Protein AF-S0FUX9-F1 (afdb_monomer_lite)

Radius of gyration: 15.34 Å; chains: 1; bounding box: 36×19×43 Å

Foldseek 3Di:
DCDPVNLVVLVVLLVVLVCVCVVCPPNDDPVNVVVSVVSSVVSVVVSVVVVVVVVVVVVVPD

Sequence (62 aa):
MLSLQTIKDLNEVINNIDNRIESNAGRINPKELEYLTYQKIKIQQLIDDIHHKEDYFKDTRD

Secondary structure (DSSP, 8-state):
---HHHHHHHHHHHHHHHHHHHHTTTTS-HHHHHHHHHHHHHHHHHHHHHHHHHHHHHHTT-

pLDDT: mean 87.56, std 15.07, range [46.09, 98.25]

Structure (mmCIF, N/CA/C/O backbone):
data_AF-S0FUX9-F1
#
_entry.id   AF-S0FUX9-F1
#
loop_
_atom_site.group_PDB
_atom_site.id
_atom_site.type_symbol
_atom_site.label_atom_id
_atom_site.label_alt_id
_atom_site.label_comp_id
_atom_site.label_asym_id
_atom_site.label_entity_id
_atom_site.label_seq_id
_atom_site.pdbx_PDB_ins_code
_atom_site.Cartn_x
_atom_site.Cartn_y
_atom_site.Cartn_z
_atom_site.occupancy
_atom_site.B_iso_or_equiv
_atom_site.auth_seq_id
_atom_site.auth_comp_id
_atom_site.auth_asym_id
_atom_site.auth_atom_id
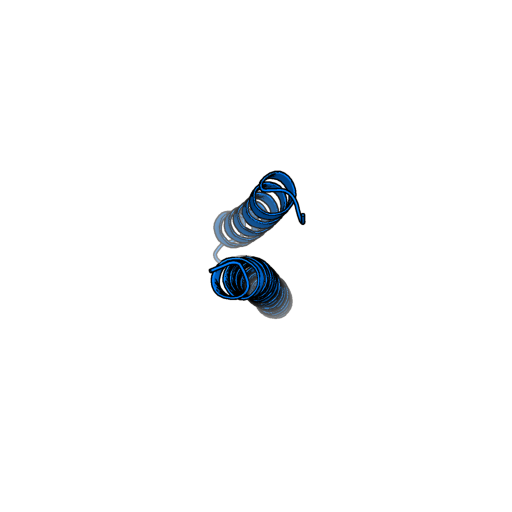_atom_site.pdbx_PDB_model_num
ATOM 1 N N . MET A 1 1 ? 9.219 3.846 -20.654 1.00 52.59 1 MET A N 1
ATOM 2 C CA . MET A 1 1 ? 9.815 3.474 -19.358 1.00 52.59 1 MET A CA 1
ATOM 3 C C . MET A 1 1 ? 8.863 4.008 -18.307 1.00 52.59 1 MET A C 1
ATOM 5 O O . MET A 1 1 ? 8.608 5.209 -18.340 1.00 52.59 1 MET A O 1
ATOM 9 N N . LEU A 1 2 ? 8.229 3.150 -17.500 1.00 58.41 2 LEU A N 1
ATOM 10 C CA . LEU A 1 2 ? 7.550 3.659 -16.303 1.00 58.41 2 LEU A CA 1
ATOM 11 C C . LEU A 1 2 ? 8.641 4.323 -15.468 1.00 58.41 2 LEU A C 1
ATOM 13 O O . LEU A 1 2 ? 9.740 3.791 -15.360 1.00 58.41 2 LEU A O 1
ATOM 17 N N . SER A 1 3 ? 8.429 5.570 -15.070 1.00 75.81 3 SER A N 1
ATOM 18 C CA . SER A 1 3 ? 9.528 6.357 -14.528 1.00 75.81 3 SER A CA 1
ATOM 19 C C . SER A 1 3 ? 9.812 5.911 -13.095 1.00 75.81 3 SER A C 1
ATOM 21 O O . SER A 1 3 ? 8.897 5.573 -12.348 1.00 75.81 3 SER A O 1
ATOM 23 N N . LEU A 1 4 ? 11.075 5.998 -12.671 1.00 82.44 4 LEU A N 1
ATOM 24 C CA . LEU A 1 4 ? 11.459 5.944 -11.251 1.00 82.44 4 LEU A CA 1
ATOM 25 C C . LEU A 1 4 ? 10.575 6.857 -10.381 1.00 82.44 4 LEU A C 1
ATOM 27 O O . LEU A 1 4 ? 10.317 6.561 -9.217 1.00 82.44 4 LEU A O 1
ATOM 31 N N . GLN A 1 5 ? 10.070 7.946 -10.970 1.00 88.38 5 GLN A N 1
ATOM 32 C CA . GLN A 1 5 ? 9.106 8.836 -10.340 1.00 88.38 5 GLN A CA 1
ATOM 33 C C . GLN A 1 5 ? 7.777 8.134 -10.024 1.00 88.38 5 GLN A C 1
ATOM 35 O O . GLN A 1 5 ? 7.296 8.271 -8.910 1.00 88.38 5 GLN A O 1
ATOM 40 N N . THR A 1 6 ? 7.227 7.312 -10.924 1.00 90.56 6 THR A N 1
ATOM 41 C CA . THR A 1 6 ? 6.011 6.530 -10.646 1.00 90.56 6 THR A CA 1
ATOM 42 C 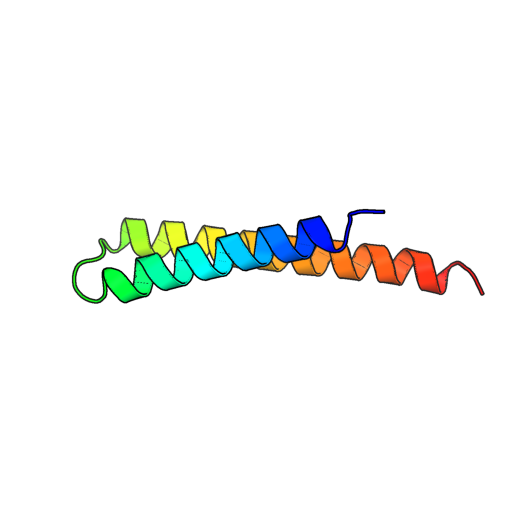C . THR A 1 6 ? 6.195 5.594 -9.451 1.00 90.56 6 THR A C 1
ATOM 44 O O . THR A 1 6 ? 5.329 5.539 -8.585 1.00 90.56 6 THR A O 1
ATOM 47 N N . ILE A 1 7 ? 7.328 4.890 -9.351 1.00 92.31 7 ILE A N 1
ATOM 48 C CA . ILE A 1 7 ? 7.614 4.023 -8.193 1.00 92.31 7 ILE A CA 1
ATOM 49 C C . ILE A 1 7 ? 7.725 4.855 -6.908 1.00 92.31 7 ILE A C 1
ATOM 51 O O . ILE A 1 7 ? 7.219 4.456 -5.859 1.00 92.31 7 ILE A O 1
ATOM 55 N N . LYS A 1 8 ? 8.359 6.030 -6.974 1.00 94.44 8 LYS A N 1
ATOM 56 C CA . LYS A 1 8 ? 8.461 6.947 -5.834 1.00 94.44 8 LYS A CA 1
ATOM 57 C C . LYS A 1 8 ? 7.084 7.431 -5.368 1.00 94.44 8 LYS A C 1
ATOM 59 O O . LYS A 1 8 ? 6.811 7.373 -4.172 1.00 94.44 8 LYS A O 1
ATOM 64 N N . ASP A 1 9 ? 6.220 7.830 -6.296 1.00 95.56 9 ASP A N 1
ATOM 65 C CA . ASP A 1 9 ? 4.863 8.295 -5.995 1.00 95.56 9 ASP A CA 1
ATOM 66 C C . ASP A 1 9 ? 4.029 7.173 -5.350 1.00 95.56 9 ASP A C 1
ATOM 68 O O . ASP A 1 9 ? 3.336 7.392 -4.358 1.00 95.56 9 ASP A O 1
ATOM 72 N N . LEU A 1 10 ? 4.141 5.936 -5.849 1.00 96.44 10 LEU A N 1
ATOM 73 C CA . LEU A 1 10 ? 3.461 4.774 -5.263 1.00 96.44 10 LEU A CA 1
ATOM 74 C C . LEU A 1 10 ? 3.945 4.472 -3.836 1.00 96.44 10 LEU A C 1
ATOM 76 O O . LEU A 1 10 ? 3.132 4.171 -2.961 1.00 96.44 10 LEU A O 1
ATOM 80 N N . ASN A 1 11 ? 5.248 4.599 -3.574 1.00 97.06 11 ASN A N 1
ATOM 81 C CA . ASN A 1 11 ? 5.792 4.461 -2.222 1.00 97.06 11 ASN A CA 1
ATOM 82 C C . ASN A 1 11 ? 5.294 5.568 -1.278 1.00 97.06 11 ASN A C 1
ATOM 84 O O . ASN A 1 11 ? 5.025 5.301 -0.109 1.00 97.06 11 ASN A O 1
ATOM 88 N N . GLU A 1 12 ? 5.113 6.795 -1.768 1.00 98.00 12 GLU A N 1
ATOM 89 C CA . GLU A 1 12 ? 4.519 7.877 -0.976 1.00 98.00 12 GLU A CA 1
ATOM 90 C C . GLU A 1 12 ? 3.063 7.570 -0.593 1.00 98.00 12 GLU A C 1
ATOM 92 O O . GLU A 1 12 ? 2.659 7.793 0.549 1.00 98.00 12 GLU A O 1
ATOM 97 N N . VAL A 1 13 ? 2.285 6.972 -1.502 1.00 97.88 13 VAL A N 1
ATOM 98 C CA . VAL A 1 13 ? 0.923 6.510 -1.187 1.00 97.88 13 VAL A CA 1
ATOM 99 C C . VAL A 1 13 ? 0.936 5.422 -0.108 1.00 97.88 13 VAL A C 1
ATOM 101 O O . VAL A 1 13 ? 0.121 5.490 0.813 1.00 97.88 13 VAL A O 1
ATOM 104 N N . ILE A 1 14 ? 1.865 4.459 -0.167 1.00 98.19 14 ILE A N 1
ATOM 105 C CA . ILE A 1 14 ? 2.030 3.447 0.894 1.00 98.19 14 ILE A CA 1
ATOM 106 C C . ILE A 1 14 ? 2.316 4.121 2.241 1.00 98.19 14 ILE A C 1
ATOM 108 O O . ILE A 1 14 ? 1.634 3.825 3.221 1.00 98.19 14 ILE A O 1
ATOM 112 N N . ASN A 1 15 ? 3.251 5.072 2.282 1.00 98.25 15 ASN A N 1
ATOM 113 C CA . ASN A 1 15 ? 3.583 5.794 3.511 1.00 98.25 15 ASN A CA 1
ATOM 114 C C . ASN A 1 15 ? 2.377 6.563 4.067 1.00 98.25 15 ASN A C 1
ATOM 116 O O . ASN A 1 15 ? 2.147 6.581 5.273 1.00 98.25 15 ASN A O 1
ATOM 120 N N . ASN A 1 16 ? 1.564 7.169 3.201 1.00 98.19 16 ASN A N 1
ATOM 121 C CA . ASN A 1 16 ? 0.342 7.856 3.619 1.00 98.19 16 ASN A CA 1
ATOM 122 C C . ASN A 1 16 ? -0.701 6.893 4.204 1.00 98.19 16 ASN A C 1
ATOM 124 O O . ASN A 1 16 ? -1.391 7.244 5.165 1.00 98.19 16 ASN A O 1
ATOM 128 N N . ILE A 1 17 ? -0.811 5.681 3.652 1.00 97.94 17 ILE A N 1
ATOM 129 C CA . ILE A 1 17 ? -1.660 4.624 4.212 1.00 97.94 17 ILE A CA 1
ATOM 130 C C . ILE A 1 17 ? -1.159 4.227 5.605 1.00 97.94 17 ILE A C 1
ATOM 132 O O . ILE A 1 17 ? -1.959 4.192 6.541 1.00 97.94 17 ILE A O 1
ATOM 136 N N . ASP A 1 18 ? 0.143 3.987 5.753 1.00 97.44 18 ASP A N 1
ATOM 137 C CA . ASP A 1 18 ? 0.749 3.608 7.032 1.00 97.44 18 ASP A CA 1
ATOM 138 C C . ASP A 1 18 ? 0.547 4.695 8.090 1.00 97.44 18 ASP A C 1
ATOM 140 O O . ASP A 1 18 ? -0.009 4.424 9.154 1.00 97.44 18 ASP A O 1
ATOM 144 N N . ASN A 1 19 ? 0.832 5.952 7.745 1.00 97.69 19 ASN A N 1
ATOM 145 C CA . ASN A 1 19 ? 0.590 7.100 8.617 1.00 97.69 19 ASN A CA 1
ATOM 146 C C . ASN A 1 19 ? -0.875 7.189 9.067 1.00 97.69 19 ASN A C 1
ATOM 148 O O . ASN A 1 19 ? -1.151 7.516 10.222 1.00 97.69 19 ASN A O 1
ATOM 152 N N . ARG A 1 20 ? -1.837 6.901 8.178 1.00 95.94 20 ARG A N 1
ATOM 153 C CA . ARG A 1 20 ? -3.267 6.912 8.518 1.00 95.94 20 ARG A CA 1
ATOM 154 C C . ARG A 1 20 ? -3.633 5.781 9.476 1.00 95.94 20 ARG A C 1
ATOM 156 O O . ARG A 1 20 ? -4.421 6.023 10.392 1.00 95.94 20 ARG A O 1
ATOM 163 N N . ILE A 1 21 ? -3.085 4.583 9.281 1.00 95.75 21 ILE A N 1
ATOM 164 C CA . ILE A 1 21 ? -3.300 3.441 10.182 1.00 95.75 21 ILE A CA 1
ATOM 165 C C . ILE A 1 21 ? -2.716 3.753 11.564 1.00 95.75 21 ILE A C 1
ATOM 167 O O . ILE A 1 21 ? -3.418 3.618 12.565 1.00 95.75 21 ILE A O 1
ATOM 171 N N . GLU A 1 22 ? -1.474 4.232 11.617 1.00 96.00 22 GLU A N 1
ATOM 172 C CA . GLU A 1 22 ? -0.767 4.551 12.861 1.00 96.00 22 GLU A CA 1
ATOM 173 C C . GLU A 1 22 ? -1.432 5.701 13.625 1.00 96.00 22 GLU A C 1
ATOM 175 O O . GLU A 1 22 ? -1.704 5.582 14.820 1.00 96.00 22 GLU A O 1
ATOM 180 N N . SER A 1 23 ? -1.795 6.785 12.930 1.00 95.88 23 SER A N 1
ATOM 181 C CA . SER A 1 23 ? -2.450 7.953 13.542 1.00 95.88 23 SER A CA 1
ATOM 182 C C . SER A 1 23 ? -3.831 7.634 14.121 1.00 95.88 23 SER A C 1
ATOM 184 O O . SER A 1 23 ? -4.321 8.351 14.993 1.00 95.88 23 SER A O 1
ATOM 186 N N . ASN A 1 24 ? -4.472 6.563 13.644 1.00 93.62 24 ASN A N 1
ATOM 187 C CA . ASN A 1 24 ? -5.777 6.103 14.114 1.00 93.62 24 ASN A CA 1
ATOM 188 C C . ASN A 1 24 ? -5.690 4.786 14.898 1.00 93.62 24 ASN A C 1
ATOM 190 O O . ASN A 1 24 ? -6.715 4.129 15.103 1.00 93.62 24 ASN A O 1
ATOM 194 N N . ALA A 1 25 ? -4.503 4.386 15.363 1.00 89.94 25 ALA A N 1
ATOM 195 C CA . ALA A 1 25 ? -4.330 3.160 16.132 1.00 89.94 25 ALA A CA 1
ATOM 196 C C . ALA A 1 25 ? -5.296 3.113 17.336 1.00 89.94 25 ALA A C 1
ATOM 198 O O . ALA A 1 25 ? -5.439 4.071 18.098 1.00 89.94 25 ALA A O 1
ATOM 199 N N . GLY A 1 26 ? -6.025 2.002 17.476 1.00 89.00 26 GLY A N 1
ATOM 200 C CA . GLY A 1 26 ? -7.045 1.812 18.517 1.00 89.00 26 GLY A CA 1
ATOM 201 C C . GLY A 1 26 ? -8.382 2.533 18.284 1.00 89.00 26 GLY A C 1
ATOM 202 O O . GLY A 1 26 ? -9.312 2.335 19.061 1.00 89.00 26 GLY A O 1
ATOM 203 N N . ARG A 1 27 ? -8.506 3.347 17.228 1.00 94.62 27 ARG A N 1
ATOM 204 C CA . ARG A 1 27 ? -9.748 4.047 16.838 1.00 94.62 27 ARG A CA 1
ATOM 205 C C . ARG A 1 27 ? -10.198 3.738 15.414 1.00 94.62 27 ARG A C 1
ATOM 207 O O . ARG A 1 27 ? -11.334 4.038 15.058 1.00 94.62 27 ARG A O 1
ATOM 214 N N . ILE A 1 28 ? -9.320 3.149 14.608 1.00 94.50 28 ILE A N 1
ATOM 215 C CA . ILE A 1 28 ? -9.621 2.775 13.236 1.00 94.50 28 ILE A CA 1
ATOM 216 C C . ILE A 1 28 ? -10.685 1.675 13.199 1.00 94.50 28 ILE A C 1
ATOM 218 O O . ILE A 1 28 ? -10.610 0.668 13.905 1.00 94.50 28 ILE A O 1
ATOM 222 N N . ASN A 1 29 ? -11.695 1.878 12.359 1.00 96.06 29 ASN A N 1
ATOM 223 C CA . ASN A 1 29 ? -12.725 0.880 12.117 1.00 96.06 29 ASN A CA 1
ATOM 224 C C . ASN A 1 29 ? -12.098 -0.356 11.436 1.00 96.06 29 ASN A C 1
ATOM 226 O O . ASN A 1 29 ? -11.379 -0.180 10.451 1.00 96.06 29 ASN A O 1
ATOM 230 N N . PRO A 1 30 ? -12.407 -1.597 11.863 1.00 96.06 30 PRO A N 1
ATOM 231 C CA . PRO A 1 30 ? -11.920 -2.811 11.206 1.00 96.06 30 PRO A CA 1
ATOM 232 C C . PRO A 1 30 ? -12.108 -2.840 9.682 1.00 96.06 30 PRO A C 1
ATOM 234 O O . PRO A 1 30 ? -11.192 -3.234 8.969 1.00 96.06 30 PRO A O 1
ATOM 237 N N . LYS A 1 31 ? -13.249 -2.359 9.163 1.00 96.88 31 LYS A N 1
ATOM 238 C CA . LYS A 1 31 ? -13.490 -2.299 7.706 1.00 96.88 31 LYS A CA 1
ATOM 239 C C . LYS A 1 31 ? -12.572 -1.306 6.996 1.00 96.88 31 LYS A C 1
ATOM 241 O O . LYS A 1 31 ? -12.165 -1.533 5.862 1.00 96.88 31 LYS A O 1
ATOM 246 N N . GLU A 1 32 ? -12.268 -0.190 7.652 1.00 95.88 32 GLU A N 1
ATOM 247 C CA . GLU A 1 32 ? -11.328 0.794 7.120 1.00 95.88 32 GLU A CA 1
ATOM 248 C C . GLU A 1 32 ? -9.905 0.234 7.138 1.00 95.88 32 GLU A C 1
ATOM 250 O O . GLU A 1 32 ? -9.199 0.349 6.142 1.00 95.88 32 GLU A O 1
ATOM 255 N N . LEU A 1 33 ? -9.513 -0.441 8.222 1.00 97.00 33 LEU A N 1
ATOM 256 C CA . LEU A 1 33 ? -8.218 -1.109 8.317 1.00 97.00 33 LEU A CA 1
ATOM 257 C C . LEU A 1 33 ? -8.046 -2.178 7.228 1.00 97.00 33 LEU A C 1
ATOM 259 O O . LEU A 1 33 ? -7.004 -2.220 6.577 1.00 97.00 33 LEU A O 1
ATOM 263 N N . GLU A 1 34 ? -9.066 -3.005 6.993 1.00 97.50 34 GLU A N 1
ATOM 264 C CA . GLU A 1 34 ? -9.072 -4.007 5.920 1.00 97.50 34 GLU A CA 1
ATOM 265 C C . GLU A 1 34 ? -8.918 -3.346 4.543 1.00 97.50 34 GLU A C 1
ATOM 267 O O . GLU A 1 34 ? -8.056 -3.737 3.756 1.00 97.50 34 GLU A O 1
ATOM 272 N N . TYR A 1 35 ? -9.687 -2.287 4.277 1.00 97.75 35 TYR A N 1
ATOM 273 C CA . TYR A 1 35 ? -9.629 -1.546 3.017 1.00 97.75 35 TYR A CA 1
ATOM 274 C C . TYR A 1 35 ? -8.265 -0.879 2.771 1.00 97.75 35 TYR A C 1
ATOM 276 O O . TYR A 1 35 ? -7.745 -0.913 1.652 1.00 97.75 35 TYR A O 1
ATOM 284 N N . LEU A 1 36 ? -7.673 -0.269 3.799 1.00 97.75 36 LEU A N 1
ATOM 285 C CA . LEU A 1 36 ? -6.351 0.356 3.718 1.00 97.75 36 LEU A CA 1
ATOM 286 C C . LEU A 1 36 ? -5.248 -0.690 3.519 1.00 97.75 36 L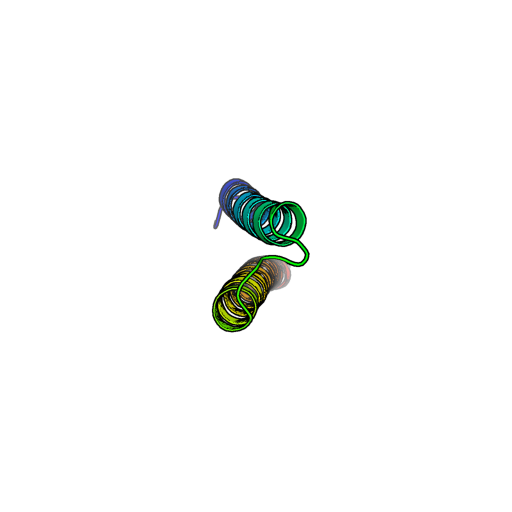EU A C 1
ATOM 288 O O . LEU A 1 36 ? -4.388 -0.522 2.655 1.00 97.75 36 LEU A O 1
ATOM 292 N N . THR A 1 37 ? -5.318 -1.803 4.251 1.00 97.06 37 THR A N 1
ATOM 293 C CA . THR A 1 37 ? -4.372 -2.920 4.112 1.00 97.06 37 THR A CA 1
ATOM 294 C C . THR A 1 37 ? -4.448 -3.528 2.712 1.00 97.06 37 THR A C 1
ATOM 296 O O . THR A 1 37 ? -3.420 -3.747 2.073 1.00 97.06 37 THR A O 1
ATOM 299 N N . TYR A 1 38 ? -5.661 -3.739 2.190 1.00 98.00 38 TYR A N 1
ATOM 300 C CA . TYR A 1 38 ? -5.875 -4.234 0.832 1.00 98.00 38 TYR A CA 1
ATOM 301 C C . TYR A 1 38 ? -5.252 -3.313 -0.227 1.00 98.00 38 TYR A C 1
ATOM 303 O O . TYR A 1 38 ? -4.548 -3.787 -1.120 1.00 98.00 38 TYR A O 1
ATOM 311 N N . GLN A 1 39 ? -5.460 -1.997 -0.119 1.00 98.12 39 GLN A N 1
ATOM 312 C CA . GLN A 1 39 ? -4.845 -1.034 -1.038 1.00 98.12 39 GLN A CA 1
ATOM 313 C C . GLN A 1 39 ? -3.321 -1.062 -0.969 1.00 98.12 39 GLN A C 1
ATOM 315 O O . GLN A 1 39 ? -2.677 -1.091 -2.016 1.00 98.12 39 GLN A O 1
ATOM 320 N N . LYS A 1 40 ? -2.746 -1.102 0.238 1.00 98.12 40 LYS A N 1
ATOM 321 C CA . LYS A 1 40 ? -1.294 -1.195 0.421 1.00 98.12 40 LYS A CA 1
ATOM 322 C C . LYS A 1 40 ? -0.721 -2.418 -0.298 1.00 98.12 40 LYS A C 1
ATOM 324 O O . LYS A 1 40 ? 0.212 -2.269 -1.083 1.00 98.12 40 LYS A O 1
ATOM 329 N N . ILE A 1 41 ? -1.331 -3.591 -0.115 1.00 98.00 41 ILE A N 1
ATOM 330 C CA . ILE A 1 41 ? -0.919 -4.831 -0.795 1.00 98.00 41 ILE A CA 1
ATOM 331 C C . ILE A 1 41 ? -1.002 -4.678 -2.320 1.00 98.00 41 ILE A C 1
ATOM 333 O O . ILE A 1 41 ? -0.086 -5.079 -3.032 1.00 98.00 41 ILE A O 1
ATOM 337 N N . LYS A 1 42 ? -2.078 -4.079 -2.845 1.00 97.94 42 LYS A N 1
ATOM 338 C CA . LYS A 1 42 ? -2.245 -3.885 -4.295 1.00 97.94 42 LYS A CA 1
ATOM 339 C C . LYS A 1 42 ? -1.204 -2.946 -4.896 1.00 97.94 42 LYS A C 1
ATOM 341 O O . LYS A 1 42 ? -0.739 -3.197 -6.004 1.00 97.94 42 LYS A O 1
ATOM 346 N N . ILE A 1 43 ? -0.826 -1.894 -4.176 1.00 97.25 43 ILE A N 1
ATOM 347 C CA . ILE A 1 43 ? 0.221 -0.970 -4.618 1.00 97.25 43 ILE A CA 1
ATOM 348 C C . ILE A 1 43 ? 1.590 -1.656 -4.591 1.00 97.25 43 ILE A C 1
ATOM 350 O O . ILE A 1 43 ? 2.353 -1.503 -5.538 1.00 97.25 43 ILE A O 1
ATOM 354 N N . GLN A 1 44 ? 1.881 -2.458 -3.562 1.00 96.88 44 GLN A N 1
ATOM 355 C CA . GLN A 1 44 ? 3.113 -3.253 -3.504 1.00 96.88 44 GLN A CA 1
ATOM 356 C C . GLN A 1 44 ? 3.206 -4.231 -4.683 1.00 96.88 44 GLN A C 1
ATOM 358 O O . GLN A 1 44 ? 4.212 -4.236 -5.381 1.00 96.88 44 GLN A O 1
ATOM 363 N N . GLN A 1 45 ? 2.120 -4.954 -4.983 1.00 95.62 45 GLN A N 1
ATOM 364 C CA . GLN A 1 45 ? 2.040 -5.824 -6.164 1.00 95.62 45 GLN A CA 1
ATOM 365 C C . GLN A 1 45 ? 2.300 -5.057 -7.466 1.00 95.62 45 GLN A C 1
ATOM 367 O O . GLN A 1 45 ? 3.006 -5.544 -8.341 1.00 95.62 45 GLN A O 1
ATOM 372 N N . LEU A 1 46 ? 1.767 -3.838 -7.590 1.00 94.00 46 LEU A N 1
ATOM 373 C CA . LEU A 1 46 ? 2.008 -3.002 -8.763 1.00 94.00 46 LEU A CA 1
ATOM 374 C C . LEU A 1 46 ? 3.480 -2.582 -8.881 1.00 94.00 46 LEU A C 1
ATOM 376 O O . LEU A 1 46 ? 4.013 -2.576 -9.985 1.00 94.00 46 LEU A O 1
ATOM 380 N N . ILE A 1 47 ? 4.139 -2.231 -7.773 1.00 93.06 47 ILE A N 1
ATOM 381 C CA . ILE A 1 47 ? 5.572 -1.903 -7.765 1.00 93.06 47 ILE A CA 1
ATOM 382 C C . ILE A 1 47 ? 6.396 -3.124 -8.198 1.00 93.06 47 ILE A C 1
ATOM 384 O O . ILE A 1 47 ? 7.263 -2.993 -9.063 1.00 93.06 47 ILE A O 1
ATOM 388 N N . ASP A 1 48 ? 6.088 -4.304 -7.659 1.00 91.62 48 ASP A N 1
ATOM 389 C CA . ASP A 1 48 ? 6.763 -5.556 -8.015 1.00 91.62 48 ASP A CA 1
ATOM 390 C C . ASP A 1 48 ? 6.588 -5.886 -9.507 1.00 91.62 48 ASP A C 1
ATOM 392 O O . ASP A 1 48 ? 7.564 -6.191 -10.195 1.00 91.62 48 ASP A O 1
ATOM 396 N N . ASP A 1 49 ? 5.374 -5.733 -10.046 1.00 90.00 49 ASP A N 1
ATOM 397 C CA . ASP A 1 49 ? 5.079 -5.933 -11.470 1.00 90.00 49 ASP A CA 1
ATOM 398 C C . ASP A 1 49 ? 5.853 -4.960 -12.376 1.00 90.00 49 ASP A C 1
ATOM 400 O O . ASP A 1 49 ? 6.232 -5.313 -13.499 1.00 90.00 49 ASP A O 1
ATOM 404 N N . ILE A 1 50 ? 6.070 -3.719 -11.924 1.00 88.69 50 ILE A N 1
ATOM 405 C CA . ILE A 1 50 ? 6.855 -2.721 -12.661 1.00 88.69 50 ILE A CA 1
ATOM 406 C C . ILE A 1 50 ? 8.322 -3.141 -12.702 1.00 88.69 50 ILE A C 1
ATOM 408 O O . ILE A 1 50 ? 8.890 -3.198 -13.793 1.00 88.69 50 ILE A O 1
ATOM 412 N N . HIS A 1 51 ? 8.911 -3.486 -11.554 1.00 86.50 51 HIS A N 1
ATOM 413 C CA . HIS A 1 51 ? 10.294 -3.960 -11.491 1.00 86.50 51 HIS A CA 1
ATOM 414 C C . HIS A 1 51 ? 10.497 -5.223 -12.338 1.00 86.50 51 HIS A C 1
ATOM 4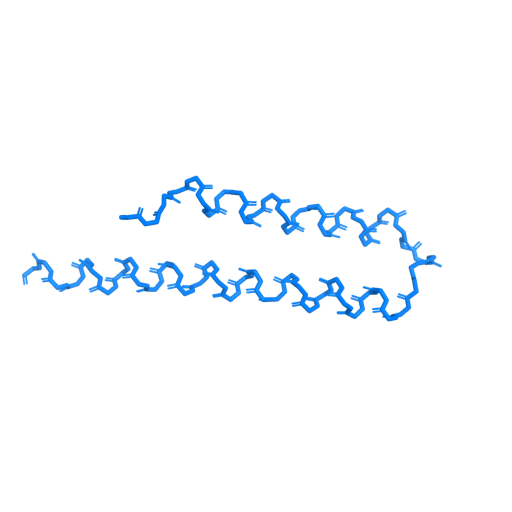16 O O . HIS A 1 51 ? 11.428 -5.285 -13.139 1.00 86.50 51 HIS A O 1
ATOM 422 N N . HIS A 1 52 ? 9.578 -6.190 -12.252 1.00 82.75 52 HIS A N 1
ATOM 423 C CA . HIS A 1 52 ? 9.675 -7.432 -13.017 1.00 82.75 52 HIS A CA 1
ATOM 424 C C . HIS A 1 52 ? 9.631 -7.195 -14.533 1.00 82.75 52 HIS A C 1
ATOM 426 O O . HIS A 1 52 ? 10.378 -7.811 -15.295 1.00 82.75 52 HIS A O 1
ATOM 432 N N . LYS A 1 53 ? 8.791 -6.258 -14.994 1.00 79.25 53 LYS A N 1
ATOM 433 C CA . LYS A 1 53 ? 8.766 -5.856 -16.407 1.00 79.25 53 LYS A CA 1
ATOM 434 C C . LYS A 1 53 ? 10.060 -5.171 -16.825 1.00 79.25 53 LYS A C 1
ATOM 436 O O . LYS A 1 53 ? 10.528 -5.422 -17.930 1.00 79.25 53 LYS A O 1
ATOM 441 N N . GLU A 1 54 ? 10.635 -4.313 -15.985 1.00 70.56 54 GLU A N 1
ATOM 442 C CA . GLU A 1 54 ? 11.925 -3.684 -16.284 1.00 70.56 54 GLU A CA 1
ATOM 443 C C . GLU A 1 54 ? 13.052 -4.709 -16.420 1.00 70.56 5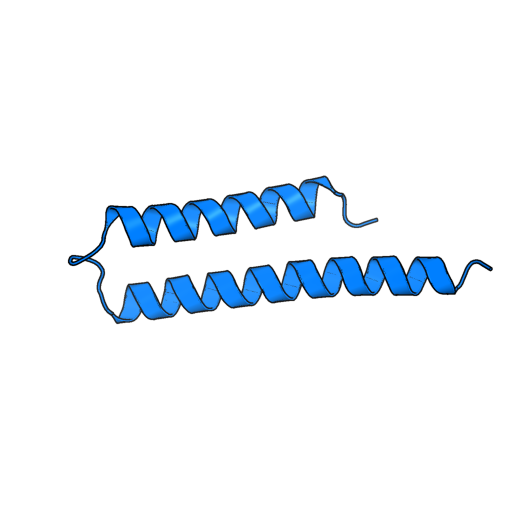4 GLU A C 1
ATOM 445 O O . GLU A 1 54 ? 13.869 -4.576 -17.331 1.00 70.56 54 GLU A O 1
ATOM 450 N N . ASP A 1 55 ? 13.067 -5.741 -15.577 1.00 63.50 55 ASP A N 1
ATOM 451 C CA . ASP A 1 55 ? 14.070 -6.805 -15.635 1.00 63.50 55 ASP A CA 1
ATOM 452 C C . ASP A 1 55 ? 13.902 -7.694 -16.878 1.00 63.50 55 ASP A C 1
ATOM 454 O O . ASP A 1 55 ? 14.882 -7.959 -17.574 1.00 63.50 55 ASP A O 1
ATOM 458 N N . TYR A 1 56 ? 12.666 -8.029 -17.268 1.00 60.28 56 TYR A N 1
ATOM 459 C CA . TYR A 1 56 ? 12.384 -8.739 -18.527 1.00 60.28 56 TYR A CA 1
ATOM 460 C C . TYR A 1 56 ? 12.916 -7.996 -19.774 1.00 60.28 56 TYR A C 1
ATOM 462 O O . TYR A 1 56 ? 13.368 -8.606 -20.747 1.00 60.28 56 TYR A O 1
ATOM 470 N N . PHE A 1 57 ? 12.899 -6.658 -19.763 1.00 57.72 57 PHE A N 1
ATOM 471 C CA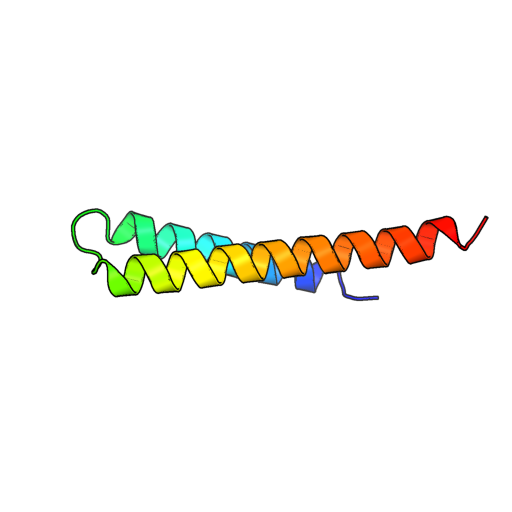 . PHE A 1 57 ? 13.454 -5.843 -20.853 1.00 57.72 57 PHE A CA 1
ATOM 472 C C . PHE A 1 57 ? 14.976 -5.635 -20.778 1.00 57.72 57 PHE A C 1
ATOM 474 O O . PHE A 1 57 ? 15.542 -5.098 -21.736 1.00 57.72 57 PHE A O 1
ATOM 481 N N . LYS A 1 58 ? 15.638 -6.016 -19.678 1.00 58.59 58 LYS A N 1
ATOM 482 C CA . LYS A 1 58 ? 17.106 -5.999 -19.566 1.00 58.59 58 LYS A CA 1
ATOM 483 C C . LYS A 1 58 ? 17.719 -7.303 -20.072 1.00 58.59 58 LYS A C 1
ATOM 485 O O . LYS A 1 58 ? 18.676 -7.227 -20.829 1.00 58.59 58 LYS A O 1
ATOM 490 N N . ASP A 1 59 ? 17.115 -8.450 -19.758 1.00 56.00 59 ASP A N 1
ATOM 491 C CA . ASP A 1 59 ? 17.594 -9.778 -20.197 1.00 56.00 59 ASP A CA 1
ATOM 492 C C . ASP A 1 59 ? 17.462 -10.019 -21.711 1.00 56.00 59 ASP A C 1
ATOM 494 O O . ASP A 1 59 ? 18.119 -10.882 -22.279 1.00 56.00 59 ASP A O 1
ATOM 498 N N . THR A 1 60 ? 16.609 -9.262 -22.401 1.00 53.75 60 THR A N 1
ATOM 499 C CA . THR A 1 60 ? 16.390 -9.407 -23.853 1.00 53.75 60 THR A CA 1
ATOM 500 C C . THR A 1 60 ? 17.335 -8.551 -24.707 1.00 53.75 60 THR A C 1
ATOM 502 O O . THR A 1 60 ? 17.130 -8.441 -25.917 1.00 53.75 60 THR A O 1
ATOM 505 N N . ARG A 1 61 ? 18.336 -7.901 -24.094 1.00 51.78 61 ARG A N 1
ATOM 506 C CA . ARG A 1 61 ? 19.273 -6.981 -24.767 1.00 51.78 61 ARG A CA 1
ATOM 507 C C . ARG A 1 61 ? 20.726 -7.463 -24.832 1.00 51.78 61 ARG A C 1
ATOM 509 O O . ARG A 1 61 ? 21.535 -6.711 -25.376 1.00 51.78 61 ARG A O 1
ATOM 516 N N . ASP A 1 62 ? 21.024 -8.664 -24.342 1.00 46.09 62 ASP A N 1
ATOM 517 C CA . ASP A 1 62 ? 22.332 -9.319 -24.500 1.00 46.09 62 ASP A CA 1
ATOM 518 C C . ASP A 1 62 ? 22.363 -10.267 -25.712 1.00 46.09 62 ASP A C 1
ATOM 520 O O . ASP A 1 62 ? 21.405 -11.059 -25.890 1.00 46.09 62 ASP A O 1
#

Organism: NCBI:txid1195236